Protein AF-A0ABD7GNX3-F1 (afdb_monomer)

Secondary structure (DSSP, 8-state):
----SSSPPPEEEEEEEEE--S-TT---S-EEEEEEEE--TT--HHHHHHHHHHHHHHTT-----------------SSHHHHHHHHHHH-

InterPro domains:
  IPR011650 Peptidase M20, dimerisation domain [PF07687] (5-63)
  IPR036264 Bacterial exopeptidase dimerisation domain [SSF55031] (2-68)

Mean predicted aligned error: 4.06 Å

pLDDT: mean 95.64, std 4.24, range [67.31, 98.69]

Sequence (91 aa):
DQGNDFFPATSMQIANIQAGTGSNNVIPGELFVQFNFRFSTELTDEMIKAQVLALLEKHQLRYTVDWWLSGQPFLTARGKLVDAVVNAVEH

Organism: NCBI:txid1812935

Structure (mmCIF, N/CA/C/O backbone):
data_AF-A0ABD7GNX3-F1
#
_entry.id   AF-A0ABD7GNX3-F1
#
loop_
_atom_site.group_PDB
_atom_site.id
_atom_site.type_symbol
_atom_site.label_atom_id
_atom_site.label_alt_id
_atom_site.label_comp_id
_atom_site.label_asym_id
_atom_site.label_entity_id
_atom_site.label_seq_id
_atom_site.pdbx_PDB_ins_code
_atom_site.Cartn_x
_atom_site.Cartn_y
_atom_site.Cartn_z
_atom_site.occupancy
_atom_site.B_iso_or_equiv
_atom_site.auth_seq_id
_atom_site.auth_comp_id
_atom_site.auth_asym_id
_atom_site.auth_atom_id
_atom_site.pdbx_PDB_model_num
ATOM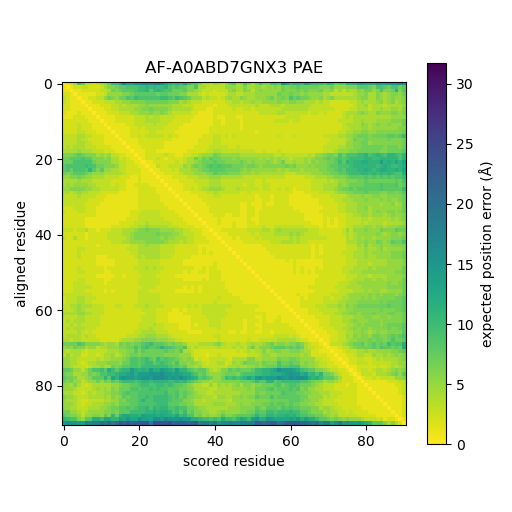 1 N N . ASP A 1 1 ? 4.774 -9.341 -3.938 1.00 88.12 1 ASP A N 1
ATOM 2 C CA . ASP A 1 1 ? 5.358 -10.160 -5.027 1.00 88.12 1 ASP A CA 1
ATOM 3 C C . ASP A 1 1 ? 6.848 -10.369 -4.745 1.00 88.12 1 ASP A C 1
ATOM 5 O O . ASP A 1 1 ? 7.289 -10.002 -3.660 1.00 88.12 1 ASP A O 1
ATOM 9 N N . GLN A 1 2 ? 7.581 -11.006 -5.662 1.00 91.00 2 GLN A N 1
ATOM 10 C CA . GLN A 1 2 ? 9.032 -11.238 -5.566 1.00 91.00 2 GLN A CA 1
ATOM 11 C C . GLN A 1 2 ? 9.840 -10.338 -6.525 1.00 91.00 2 GLN A C 1
ATOM 13 O O . GLN A 1 2 ? 11.041 -10.536 -6.678 1.00 91.00 2 GLN A O 1
ATOM 18 N N . GLY A 1 3 ? 9.205 -9.350 -7.166 1.00 91.69 3 GLY A N 1
ATOM 19 C CA . GLY A 1 3 ? 9.797 -8.596 -8.271 1.00 91.69 3 GLY A CA 1
ATOM 20 C C . GLY A 1 3 ? 9.923 -9.417 -9.557 1.00 91.69 3 GLY A C 1
ATOM 21 O O . GLY A 1 3 ? 9.323 -10.484 -9.689 1.00 91.69 3 GLY A O 1
ATOM 22 N N . ASN A 1 4 ? 10.702 -8.895 -10.503 1.00 91.19 4 ASN A N 1
ATOM 23 C CA . ASN A 1 4 ? 11.072 -9.541 -11.763 1.00 91.19 4 ASN A CA 1
ATOM 24 C C . ASN A 1 4 ? 12.440 -9.019 -12.255 1.00 91.19 4 ASN A C 1
ATOM 26 O O . ASN A 1 4 ? 13.119 -8.275 -11.550 1.00 91.19 4 ASN A O 1
ATOM 30 N N . ASP A 1 5 ? 12.841 -9.386 -13.472 1.00 92.38 5 ASP A N 1
ATOM 31 C CA . ASP A 1 5 ? 14.144 -9.017 -14.049 1.00 92.38 5 ASP A CA 1
ATOM 32 C C . ASP A 1 5 ? 14.376 -7.496 -14.164 1.00 92.38 5 ASP A C 1
ATOM 34 O O . ASP A 1 5 ? 15.517 -7.047 -14.261 1.00 92.38 5 ASP A O 1
ATOM 38 N N . PHE A 1 6 ? 13.305 -6.695 -14.157 1.00 91.62 6 PHE A N 1
ATOM 39 C CA . PHE A 1 6 ? 13.348 -5.245 -14.367 1.00 91.62 6 PHE A CA 1
ATOM 40 C C . PHE A 1 6 ? 12.931 -4.431 -13.141 1.00 91.62 6 PHE A C 1
ATOM 42 O O . PHE A 1 6 ? 13.298 -3.260 -13.029 1.00 91.62 6 PHE A O 1
ATOM 49 N N . PHE A 1 7 ? 12.164 -5.027 -12.230 1.00 94.44 7 PHE A N 1
ATOM 50 C CA . PHE A 1 7 ? 11.670 -4.368 -11.030 1.00 94.44 7 PHE A CA 1
ATOM 51 C C . PHE A 1 7 ? 12.013 -5.160 -9.773 1.00 94.44 7 PHE A C 1
ATOM 53 O O . PHE A 1 7 ? 11.785 -6.370 -9.727 1.00 94.44 7 PHE A O 1
ATOM 60 N N . PRO A 1 8 ? 12.445 -4.485 -8.693 1.00 94.62 8 PRO A N 1
ATOM 61 C CA . PRO A 1 8 ? 12.474 -5.120 -7.386 1.00 94.62 8 PRO A CA 1
ATOM 62 C C . PRO A 1 8 ? 11.051 -5.484 -6.934 1.00 94.62 8 PRO A C 1
ATOM 64 O O . PRO A 1 8 ? 10.053 -5.047 -7.516 1.00 94.62 8 PRO A O 1
ATOM 67 N N . ALA A 1 9 ? 10.962 -6.259 -5.855 1.00 96.38 9 ALA A N 1
ATOM 68 C CA . ALA A 1 9 ? 9.686 -6.550 -5.220 1.00 96.38 9 ALA A CA 1
ATOM 69 C C . ALA A 1 9 ? 8.940 -5.263 -4.836 1.00 96.38 9 ALA A C 1
ATOM 71 O O . ALA A 1 9 ? 9.554 -4.280 -4.404 1.00 96.38 9 ALA A O 1
ATOM 72 N N . THR A 1 10 ? 7.609 -5.287 -4.955 1.00 97.25 10 THR A N 1
ATOM 73 C CA . THR A 1 10 ? 6.767 -4.176 -4.491 1.00 97.25 10 THR A CA 1
ATOM 74 C C . THR A 1 10 ? 7.062 -3.853 -3.032 1.00 97.25 10 THR A C 1
ATOM 76 O O . THR A 1 10 ? 7.060 -4.733 -2.169 1.00 97.25 10 THR A O 1
ATOM 79 N N . SER A 1 11 ? 7.257 -2.568 -2.751 1.00 97.62 11 SER A N 1
ATOM 80 C CA . SER A 1 11 ? 7.525 -2.066 -1.408 1.00 97.62 11 SER A CA 1
ATOM 81 C C . SER A 1 11 ? 6.345 -1.262 -0.879 1.00 97.62 11 SER A C 1
ATOM 83 O O . SER A 1 11 ? 5.760 -0.446 -1.596 1.00 97.62 11 SER A O 1
ATOM 85 N N . MET A 1 12 ? 6.023 -1.482 0.395 1.00 97.94 12 MET A N 1
ATOM 86 C CA . MET A 1 12 ? 5.032 -0.726 1.155 1.00 97.94 12 MET A CA 1
ATOM 87 C C . MET A 1 12 ? 5.729 -0.017 2.311 1.00 97.94 12 MET A C 1
ATOM 89 O O . MET A 1 12 ? 6.556 -0.617 3.000 1.00 97.94 12 MET A O 1
ATOM 93 N N . GLN A 1 13 ? 5.401 1.254 2.519 1.00 98.31 13 GLN A N 1
ATOM 94 C CA . GLN A 1 13 ? 5.919 2.057 3.624 1.00 98.31 13 GLN A CA 1
ATOM 95 C C . GLN A 1 13 ? 4.807 2.906 4.235 1.00 98.31 13 GLN A C 1
ATOM 97 O O . GLN A 1 13 ? 4.046 3.541 3.507 1.00 98.31 13 GLN A O 1
ATOM 102 N N . ILE A 1 14 ? 4.752 2.975 5.566 1.00 98.44 14 ILE A N 1
ATOM 103 C CA . ILE A 1 14 ? 3.933 3.962 6.279 1.00 98.44 14 ILE A CA 1
ATOM 104 C C . ILE A 1 14 ? 4.734 5.264 6.331 1.00 98.44 14 ILE A C 1
ATOM 106 O O . ILE A 1 14 ? 5.800 5.312 6.937 1.00 98.44 14 ILE A O 1
ATOM 110 N N . ALA A 1 15 ? 4.226 6.308 5.682 1.00 97.94 15 ALA A N 1
ATOM 111 C CA . ALA A 1 15 ? 4.862 7.620 5.634 1.00 97.94 15 ALA A CA 1
ATOM 112 C C . ALA A 1 15 ? 4.479 8.487 6.840 1.00 97.94 15 ALA A C 1
ATOM 114 O O . ALA A 1 15 ? 5.312 9.231 7.348 1.00 97.94 15 ALA A O 1
ATOM 115 N N . ASN A 1 16 ? 3.229 8.390 7.304 1.00 98.19 16 ASN A N 1
ATOM 116 C CA . ASN A 1 16 ? 2.730 9.162 8.439 1.00 98.19 16 ASN A CA 1
ATOM 117 C C . ASN A 1 16 ? 1.772 8.325 9.291 1.00 98.19 16 ASN A C 1
ATOM 119 O O . ASN A 1 16 ? 0.968 7.559 8.760 1.00 98.19 16 ASN A O 1
ATOM 123 N N . ILE A 1 17 ? 1.826 8.517 10.609 1.00 98.56 17 ILE A N 1
ATOM 124 C CA . ILE A 1 17 ? 0.882 7.937 11.567 1.00 98.56 17 ILE A CA 1
ATOM 125 C C . ILE A 1 17 ? 0.608 8.938 12.687 1.00 98.56 17 ILE A C 1
ATOM 127 O O . ILE A 1 17 ? 1.544 9.486 13.268 1.00 98.56 17 ILE A O 1
ATOM 131 N N . GLN A 1 18 ? -0.665 9.215 12.962 1.00 98.56 18 GLN A N 1
ATOM 132 C CA . GLN A 1 18 ? -1.063 10.190 13.978 1.00 98.56 18 GLN A CA 1
ATOM 133 C C . GLN A 1 18 ? -2.364 9.770 14.663 1.00 98.56 18 GLN A C 1
ATOM 135 O O . GLN A 1 18 ? -3.345 9.428 14.007 1.00 98.56 18 GLN A O 1
ATOM 140 N N . ALA A 1 19 ? -2.373 9.838 15.990 1.00 98.31 19 ALA A N 1
ATOM 141 C CA . ALA A 1 19 ? -3.560 9.726 16.826 1.00 98.31 19 ALA A CA 1
ATOM 142 C C . ALA A 1 19 ? -3.351 10.543 18.100 1.00 98.31 19 ALA A C 1
ATOM 144 O O . ALA A 1 19 ? -2.218 10.780 18.522 1.00 98.31 19 ALA A O 1
ATOM 145 N N . GLY A 1 20 ? -4.447 10.920 18.745 1.00 96.25 20 GLY A N 1
ATOM 146 C CA . GLY A 1 20 ? -4.412 11.675 19.995 1.00 96.25 20 GLY A CA 1
ATOM 147 C C . GLY A 1 20 ? -4.735 13.148 19.802 1.00 96.25 20 GLY A C 1
ATOM 148 O O . GLY A 1 20 ? -4.730 13.684 18.700 1.00 96.25 20 GLY A O 1
ATOM 149 N N . THR A 1 21 ? -5.025 13.800 20.920 1.00 93.88 21 THR A N 1
ATOM 150 C CA . THR A 1 21 ? -5.319 15.238 20.989 1.00 93.88 21 THR A CA 1
ATOM 151 C C . THR A 1 21 ? -4.138 16.046 21.534 1.00 93.88 21 THR A C 1
ATOM 153 O O . THR A 1 21 ? -4.241 17.257 21.697 1.00 93.88 21 THR A O 1
ATOM 156 N N . GLY A 1 22 ? -3.034 15.373 21.875 1.00 94.75 22 GLY A N 1
ATOM 157 C CA . GLY A 1 22 ? -1.901 15.941 22.610 1.00 94.75 22 GLY A CA 1
ATOM 158 C C . GLY A 1 22 ? -2.049 15.893 24.137 1.00 94.75 22 GLY A C 1
ATOM 159 O O . GLY A 1 22 ? -1.060 16.082 24.839 1.00 94.75 22 GLY A O 1
ATOM 160 N N . SER A 1 23 ? -3.240 15.588 24.668 1.00 96.06 23 SER A N 1
ATOM 161 C CA . SER A 1 23 ? -3.425 15.360 26.107 1.00 96.06 23 SER A CA 1
ATOM 162 C C . SER A 1 23 ? -3.057 13.928 26.505 1.00 96.06 23 SER A C 1
ATOM 164 O O . SER A 1 23 ? -3.374 12.982 25.788 1.00 96.06 23 SER A O 1
ATOM 166 N N . ASN A 1 24 ? -2.451 13.745 27.681 1.00 96.12 24 ASN A N 1
ATOM 167 C CA . ASN A 1 24 ? -2.061 12.425 28.198 1.00 96.12 24 ASN A CA 1
ATOM 168 C C . ASN A 1 24 ? -3.207 11.647 28.875 1.00 96.12 24 ASN A C 1
ATOM 170 O O . ASN A 1 24 ? -3.009 10.510 29.295 1.00 96.12 24 ASN A O 1
ATOM 174 N N . ASN A 1 25 ? -4.388 12.256 29.003 1.00 96.56 25 ASN A N 1
ATOM 175 C CA . ASN A 1 25 ? -5.546 11.700 29.707 1.00 96.56 25 ASN A CA 1
ATOM 176 C C . ASN A 1 25 ? -6.811 11.593 28.833 1.00 96.56 25 ASN A C 1
ATOM 178 O O . ASN A 1 25 ? -7.900 11.371 29.358 1.00 96.56 25 ASN A O 1
ATOM 182 N N . VAL A 1 26 ? -6.679 11.749 27.512 1.00 97.31 26 VAL A N 1
ATOM 183 C CA . VAL A 1 26 ? -7.780 11.609 26.550 1.00 97.31 26 VAL A CA 1
ATOM 184 C C . VAL A 1 26 ? -7.472 10.453 25.607 1.00 97.31 26 VAL A C 1
ATOM 186 O O . VAL A 1 26 ? -6.420 10.426 24.972 1.00 97.31 26 VAL A O 1
ATOM 189 N N . ILE A 1 27 ? -8.407 9.510 25.488 1.00 97.81 27 ILE A N 1
ATOM 190 C CA . ILE A 1 27 ? -8.324 8.428 24.502 1.00 97.81 27 ILE A CA 1
ATOM 191 C C . ILE A 1 27 ? -8.748 8.992 23.134 1.00 97.81 27 ILE A C 1
ATOM 193 O O . ILE A 1 27 ? -9.826 9.584 23.046 1.00 97.81 27 ILE A O 1
ATOM 197 N N . PRO A 1 28 ? -7.946 8.838 22.066 1.00 97.88 28 PRO A N 1
ATOM 198 C CA . PRO A 1 28 ? -8.334 9.300 20.738 1.00 97.88 28 PRO A CA 1
ATOM 199 C C . PRO A 1 28 ? -9.523 8.528 20.166 1.00 97.88 28 PRO A C 1
ATOM 201 O O . PRO A 1 28 ? -9.635 7.318 20.349 1.00 97.88 28 PRO A O 1
ATOM 204 N N . GLY A 1 29 ? -10.376 9.232 19.417 1.00 97.69 29 GLY A N 1
ATOM 205 C CA . GLY A 1 29 ? -11.489 8.626 18.680 1.00 97.69 29 GLY A CA 1
ATOM 206 C C . GLY A 1 29 ? -11.099 8.039 17.319 1.00 97.69 29 GLY A C 1
ATOM 207 O O . GLY A 1 29 ? -11.812 7.176 16.813 1.00 97.69 29 GLY A O 1
ATOM 208 N N . GLU A 1 30 ? -9.978 8.483 16.741 1.00 98.12 30 GLU A N 1
ATOM 209 C CA . GLU A 1 30 ? -9.518 8.104 15.400 1.00 98.12 30 GLU A CA 1
ATOM 210 C C . GLU A 1 30 ? -7.988 7.961 15.344 1.00 98.12 30 GLU A C 1
ATOM 212 O O . GLU A 1 30 ? -7.255 8.569 16.131 1.00 98.12 30 GLU A O 1
ATOM 217 N N . LEU A 1 31 ? -7.518 7.155 14.389 1.00 98.62 31 LEU A N 1
ATOM 218 C CA . LEU A 1 31 ? -6.113 6.971 14.034 1.00 98.62 31 LEU A CA 1
ATOM 219 C C . LEU A 1 31 ? -5.968 7.220 12.533 1.00 98.62 31 LEU A C 1
ATOM 221 O O . LEU A 1 31 ? -6.584 6.528 11.724 1.00 98.62 31 LEU A O 1
ATOM 225 N N . PHE A 1 32 ? -5.124 8.178 12.170 1.00 98.62 32 PHE A N 1
ATOM 226 C CA . PHE A 1 32 ? -4.753 8.446 10.790 1.00 98.62 32 PHE A CA 1
ATOM 227 C C . PHE A 1 32 ? -3.469 7.697 10.432 1.00 98.62 32 PHE A C 1
ATOM 229 O O . PHE A 1 32 ? -2.469 7.779 11.151 1.00 98.62 32 PHE A O 1
ATOM 236 N N . VAL A 1 33 ? -3.486 7.007 9.291 1.00 98.69 33 VAL A N 1
ATOM 237 C CA . VAL A 1 33 ? -2.314 6.339 8.719 1.00 98.69 33 VAL A CA 1
ATOM 238 C C . VAL A 1 33 ? -2.236 6.671 7.235 1.00 98.69 33 VAL A C 1
ATOM 240 O O . VAL A 1 33 ? -3.184 6.431 6.492 1.00 98.69 33 VAL A O 1
ATOM 243 N N . GLN A 1 34 ? -1.087 7.176 6.797 1.00 98.69 34 GLN A N 1
ATOM 244 C CA . GLN A 1 34 ? -0.763 7.345 5.386 1.00 98.69 34 GLN A CA 1
ATOM 245 C C . GLN A 1 34 ? 0.357 6.383 5.016 1.00 98.69 34 GLN A C 1
ATOM 247 O O . GLN A 1 34 ? 1.436 6.417 5.610 1.00 98.69 34 GLN A O 1
ATOM 252 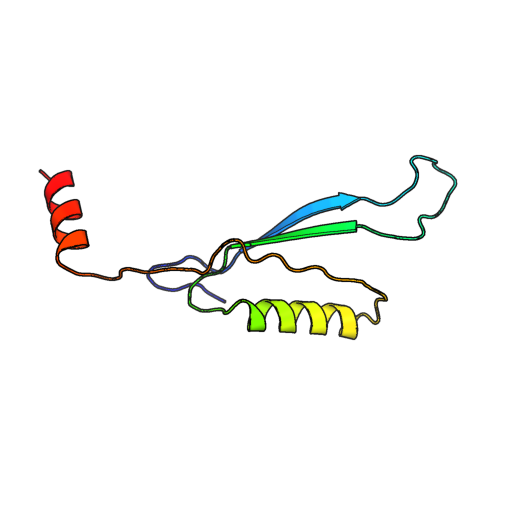N N . PHE A 1 35 ? 0.123 5.561 4.002 1.00 98.38 35 PHE A N 1
ATOM 253 C CA . PHE A 1 35 ? 1.100 4.621 3.469 1.00 98.38 35 PHE A CA 1
ATOM 254 C C .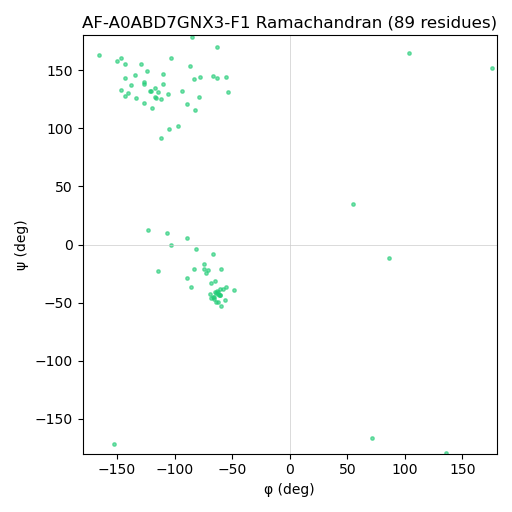 PHE A 1 35 ? 1.221 4.766 1.953 1.00 98.38 35 PHE A C 1
ATOM 256 O O . PHE A 1 35 ? 0.309 5.241 1.278 1.00 98.38 35 PHE A O 1
ATOM 263 N N . ASN A 1 36 ? 2.372 4.377 1.417 1.00 98.25 36 ASN A N 1
ATOM 264 C CA . ASN A 1 36 ? 2.672 4.424 -0.004 1.00 98.25 36 ASN A CA 1
ATOM 265 C C . ASN A 1 36 ? 3.138 3.056 -0.494 1.00 98.25 36 ASN A C 1
ATOM 267 O O . ASN A 1 36 ? 3.922 2.380 0.174 1.00 98.25 36 ASN A O 1
ATOM 271 N N . PHE A 1 37 ? 2.676 2.696 -1.689 1.00 97.88 37 PHE A N 1
ATOM 272 C CA . PHE A 1 37 ? 3.184 1.561 -2.439 1.00 97.88 37 PHE A CA 1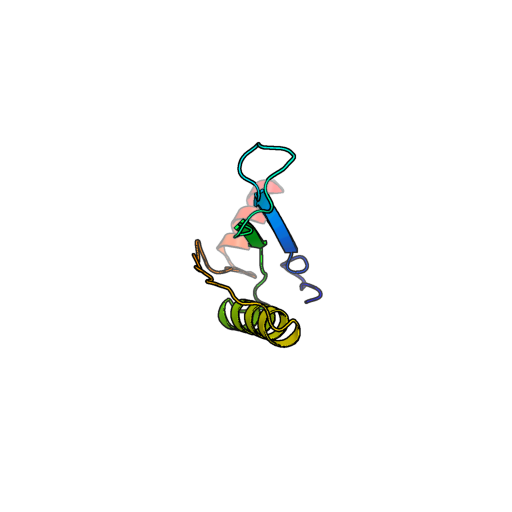
ATOM 273 C C . PHE A 1 37 ? 4.035 2.062 -3.602 1.00 97.88 37 PHE A C 1
ATOM 275 O O . PHE A 1 37 ? 3.594 2.894 -4.398 1.00 97.88 37 PHE A O 1
ATOM 282 N N . ARG A 1 38 ? 5.244 1.515 -3.719 1.00 97.50 38 ARG A N 1
ATOM 283 C CA . ARG A 1 38 ? 6.021 1.522 -4.960 1.00 97.50 38 ARG A CA 1
ATOM 284 C C . ARG A 1 38 ? 5.940 0.111 -5.518 1.00 97.50 38 ARG A C 1
ATOM 286 O O . ARG A 1 38 ? 6.617 -0.778 -5.004 1.00 97.50 38 ARG A O 1
ATOM 293 N N . PHE A 1 39 ? 5.051 -0.092 -6.485 1.00 96.44 39 PHE A N 1
ATOM 294 C CA . PHE A 1 39 ? 4.723 -1.416 -7.004 1.00 96.44 39 PHE A CA 1
ATOM 295 C C . PHE A 1 39 ? 5.234 -1.623 -8.428 1.00 96.44 39 PHE A C 1
ATOM 297 O O . PHE A 1 39 ? 5.355 -0.673 -9.202 1.00 96.44 39 PHE A O 1
ATOM 304 N N . SER A 1 40 ? 5.603 -2.868 -8.724 1.00 93.94 40 SER A N 1
ATOM 305 C CA . SER A 1 40 ? 6.106 -3.305 -10.028 1.00 93.94 40 SER A CA 1
ATOM 306 C C . SER A 1 40 ? 4.958 -3.648 -10.982 1.00 93.94 40 SER A C 1
ATOM 308 O O . SER A 1 40 ? 3.792 -3.614 -10.602 1.00 93.94 40 SER A O 1
ATOM 310 N N . THR A 1 41 ? 5.279 -4.041 -12.218 1.00 91.94 41 THR A N 1
ATOM 311 C CA . THR A 1 41 ? 4.282 -4.547 -13.180 1.00 91.94 41 THR A CA 1
ATOM 312 C C . THR A 1 41 ? 3.654 -5.890 -12.785 1.00 91.94 41 THR A C 1
ATOM 314 O O . THR A 1 41 ? 2.707 -6.315 -13.437 1.00 91.94 41 THR A O 1
ATOM 317 N N . GLU A 1 42 ? 4.158 -6.562 -11.743 1.00 93.00 42 GLU A N 1
ATOM 318 C CA . GLU A 1 42 ? 3.585 -7.815 -11.222 1.00 93.00 42 GLU A CA 1
ATOM 319 C C . GLU A 1 42 ? 2.291 -7.595 -10.424 1.00 93.00 42 GLU A C 1
ATOM 321 O O . GLU A 1 42 ? 1.551 -8.544 -10.162 1.00 93.00 42 GLU A O 1
ATOM 326 N N . LEU A 1 43 ? 2.021 -6.356 -10.004 1.00 95.44 43 LEU A N 1
ATOM 327 C CA . LEU A 1 43 ? 0.808 -5.984 -9.284 1.00 95.44 43 LEU A CA 1
ATOM 328 C C . LEU A 1 43 ? 0.075 -4.855 -10.003 1.00 95.44 43 LEU A C 1
ATOM 330 O O . LEU A 1 43 ? 0.686 -3.978 -10.608 1.00 95.44 43 LEU A O 1
ATOM 334 N N . THR A 1 44 ? -1.250 -4.855 -9.872 1.00 96.50 44 THR A N 1
ATOM 335 C CA . THR A 1 44 ? -2.089 -3.706 -10.232 1.00 96.50 44 THR A CA 1
ATOM 336 C C . THR A 1 44 ? -2.528 -2.958 -8.979 1.00 96.50 44 THR A C 1
ATOM 338 O O . THR A 1 44 ? -2.519 -3.505 -7.866 1.00 96.50 44 THR A O 1
ATOM 341 N N . ASP A 1 45 ? -2.947 -1.705 -9.140 1.00 96.88 45 ASP A N 1
ATOM 342 C CA . ASP A 1 45 ? -3.460 -0.927 -8.019 1.00 96.88 45 ASP A CA 1
ATOM 343 C C . ASP A 1 45 ? -4.761 -1.518 -7.455 1.00 96.88 45 ASP A C 1
ATOM 345 O O . ASP A 1 45 ? -4.967 -1.472 -6.243 1.00 96.88 45 ASP A O 1
ATOM 349 N N . GLU A 1 46 ? -5.603 -2.155 -8.273 1.00 97.81 46 GLU A N 1
ATOM 350 C CA . GLU A 1 46 ? -6.803 -2.853 -7.800 1.00 97.81 46 GLU A CA 1
ATOM 351 C C . GLU A 1 46 ? -6.461 -4.047 -6.908 1.00 97.81 46 GLU A C 1
ATOM 353 O O . GLU A 1 46 ? -7.100 -4.232 -5.872 1.00 97.81 46 GLU A O 1
ATOM 358 N N . MET A 1 47 ? -5.434 -4.831 -7.258 1.00 97.81 47 MET A N 1
ATOM 359 C CA . MET A 1 47 ? -4.986 -5.955 -6.428 1.00 97.81 47 MET A CA 1
ATOM 360 C C . MET A 1 47 ? -4.486 -5.472 -5.064 1.00 97.81 47 MET A C 1
ATOM 362 O O . MET A 1 47 ? -4.812 -6.068 -4.037 1.00 97.81 47 MET A O 1
ATOM 366 N N . ILE A 1 48 ? -3.727 -4.374 -5.044 1.00 97.88 48 ILE A N 1
ATOM 367 C CA . ILE A 1 48 ? -3.222 -3.764 -3.809 1.00 97.88 48 ILE A CA 1
ATOM 368 C C . ILE A 1 48 ? -4.385 -3.258 -2.953 1.00 97.88 48 ILE A C 1
ATOM 370 O O . ILE A 1 48 ? -4.471 -3.597 -1.771 1.00 97.88 48 ILE A O 1
ATOM 374 N N . LYS A 1 49 ? -5.313 -2.501 -3.551 1.00 98.31 49 LYS A N 1
ATOM 375 C CA . LYS A 1 49 ? -6.516 -1.997 -2.872 1.00 98.31 49 LYS A CA 1
ATOM 376 C C . LYS A 1 49 ? -7.329 -3.146 -2.277 1.00 98.31 49 LYS A C 1
ATOM 378 O O . LYS A 1 49 ? -7.666 -3.099 -1.097 1.00 98.31 49 LYS A O 1
ATOM 383 N N . ALA A 1 50 ? -7.584 -4.201 -3.051 1.00 98.44 50 ALA A N 1
ATOM 384 C CA . ALA A 1 50 ? -8.345 -5.364 -2.604 1.00 98.44 50 ALA A CA 1
ATOM 385 C C . ALA A 1 50 ? -7.683 -6.074 -1.412 1.00 98.44 50 ALA A C 1
ATOM 387 O O . ALA A 1 50 ? -8.362 -6.402 -0.4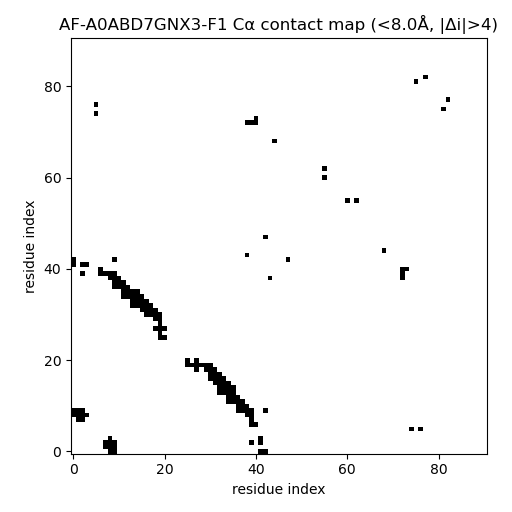42 1.00 98.44 50 ALA A O 1
ATOM 388 N N . GLN A 1 51 ? -6.361 -6.266 -1.442 1.00 98.19 51 GLN A N 1
ATOM 389 C CA . GLN A 1 51 ? -5.623 -6.886 -0.335 1.00 98.19 51 GLN A CA 1
ATOM 390 C C . GLN A 1 51 ? -5.675 -6.043 0.944 1.00 98.19 51 GLN A C 1
ATOM 392 O O . GLN A 1 51 ? -5.868 -6.584 2.034 1.00 98.19 51 GLN A O 1
ATOM 397 N N . VAL A 1 52 ? -5.544 -4.718 0.828 1.00 98.38 52 VAL A N 1
ATOM 398 C CA . VAL A 1 52 ? -5.640 -3.819 1.986 1.00 98.38 52 VAL A CA 1
ATOM 399 C C . VAL A 1 52 ? -7.050 -3.835 2.576 1.00 98.38 52 VAL A C 1
ATOM 401 O O . VAL A 1 52 ? -7.189 -4.001 3.786 1.00 98.38 52 VAL A O 1
ATOM 404 N N . LEU A 1 53 ? -8.092 -3.733 1.745 1.00 98.56 53 LEU A N 1
ATOM 405 C CA . LEU A 1 53 ? -9.482 -3.791 2.212 1.00 98.56 53 LEU A CA 1
ATOM 406 C C . LEU A 1 53 ? -9.791 -5.134 2.888 1.00 98.56 53 LEU A C 1
ATOM 408 O O . LEU A 1 53 ? -10.337 -5.148 3.989 1.00 98.56 53 LEU A O 1
ATOM 412 N N . ALA A 1 54 ? -9.340 -6.250 2.305 1.00 98.62 54 ALA A N 1
ATOM 413 C CA . ALA A 1 54 ? -9.505 -7.577 2.893 1.00 98.62 54 ALA A CA 1
ATOM 414 C C . ALA A 1 54 ? -8.822 -7.706 4.267 1.00 98.62 54 ALA A C 1
ATOM 416 O O . ALA A 1 54 ? -9.369 -8.334 5.175 1.00 98.62 54 ALA A O 1
ATOM 417 N N . LEU A 1 55 ? -7.642 -7.103 4.457 1.00 98.50 55 LEU A N 1
ATOM 418 C CA . LEU A 1 55 ? -6.979 -7.071 5.764 1.00 98.50 55 LEU A CA 1
ATOM 419 C C . LEU A 1 55 ? -7.764 -6.239 6.782 1.00 98.50 55 LEU A C 1
ATOM 421 O O . LEU A 1 55 ? -7.965 -6.692 7.909 1.00 98.50 55 LEU A O 1
ATOM 425 N N . LEU A 1 56 ? -8.233 -5.052 6.400 1.00 98.44 56 LEU A N 1
ATOM 426 C CA . LEU A 1 56 ? -9.013 -4.195 7.294 1.00 98.44 56 LEU A CA 1
ATOM 427 C C . LEU A 1 56 ? -10.333 -4.867 7.715 1.00 98.44 56 LEU A C 1
ATOM 429 O O . LEU A 1 56 ? -10.691 -4.835 8.894 1.00 98.44 56 LEU A O 1
ATOM 433 N N . GLU A 1 57 ? -11.012 -5.537 6.780 1.00 98.31 57 GLU A N 1
ATOM 434 C CA . GLU A 1 57 ? -12.224 -6.324 7.038 1.00 98.31 57 GLU A CA 1
ATOM 435 C C . GLU A 1 57 ? -11.953 -7.537 7.931 1.00 98.31 57 GLU A C 1
ATOM 437 O O . GLU A 1 57 ? -12.675 -7.760 8.904 1.00 98.31 57 GLU A O 1
ATOM 442 N N . LYS A 1 58 ? -10.877 -8.292 7.666 1.00 98.56 58 LYS A N 1
ATOM 443 C CA . LYS A 1 58 ? -10.453 -9.429 8.502 1.00 98.56 58 LYS A CA 1
ATOM 444 C C . LYS A 1 58 ? -10.258 -9.021 9.963 1.00 98.56 58 LYS A C 1
ATOM 446 O O . LYS A 1 58 ? -10.556 -9.803 10.865 1.00 98.56 58 LYS A O 1
ATOM 451 N N . HIS A 1 59 ? -9.760 -7.810 10.195 1.00 98.50 59 HIS A N 1
ATOM 452 C CA . HIS A 1 59 ? -9.555 -7.250 11.528 1.00 98.50 59 HIS A CA 1
ATOM 453 C C . HIS A 1 59 ? -10.771 -6.486 12.079 1.00 98.50 59 HIS A C 1
ATOM 455 O O . HIS A 1 59 ? -10.682 -5.936 13.174 1.00 98.50 59 HIS A O 1
ATOM 461 N N . GLN A 1 60 ? -11.906 -6.494 11.368 1.00 98.38 60 GLN A N 1
ATOM 462 C CA . GL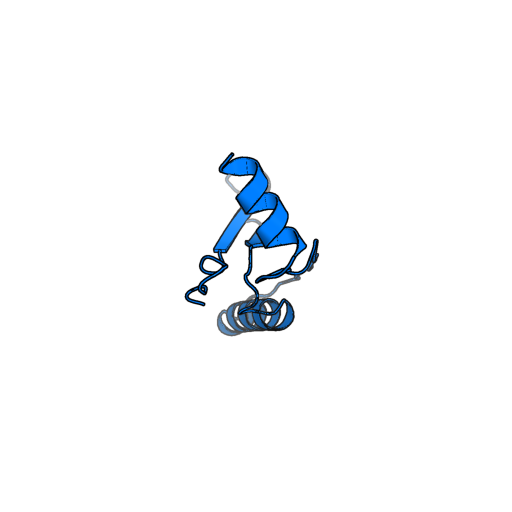N A 1 60 ? -13.182 -5.899 11.788 1.00 98.38 60 GLN A CA 1
ATOM 463 C C . GLN A 1 60 ? -13.060 -4.414 12.159 1.00 98.38 60 GLN A C 1
ATOM 465 O O . GLN A 1 60 ? -13.718 -3.919 13.078 1.00 98.38 60 GLN A O 1
ATOM 470 N N . LEU A 1 61 ? -12.189 -3.690 11.455 1.00 98.31 61 LEU A N 1
ATOM 471 C CA . LEU A 1 61 ? -11.973 -2.274 11.709 1.00 98.31 61 LEU A CA 1
ATOM 472 C C . LEU A 1 61 ? -13.109 -1.445 11.106 1.00 98.31 61 LEU A C 1
ATOM 474 O O . LEU A 1 61 ? -13.595 -1.727 10.013 1.00 98.31 61 LEU A O 1
ATOM 478 N N . ARG A 1 62 ? -13.493 -0.368 11.796 1.00 98.50 62 ARG A N 1
ATOM 479 C CA . ARG A 1 62 ? -14.270 0.717 11.187 1.00 98.50 62 ARG A CA 1
ATOM 480 C C . ARG A 1 62 ? -13.286 1.726 10.619 1.00 98.50 62 ARG A C 1
ATOM 482 O O . ARG A 1 62 ? -12.473 2.259 11.370 1.00 98.50 62 ARG A O 1
ATOM 489 N N . TYR A 1 63 ? -13.355 1.969 9.319 1.00 98.44 63 TYR A N 1
ATOM 490 C CA . TYR A 1 63 ? -12.391 2.813 8.628 1.00 98.44 63 TYR A CA 1
ATOM 491 C C . TYR A 1 63 ? -13.039 3.581 7.480 1.00 98.44 63 TYR A C 1
ATOM 493 O O . TYR A 1 63 ? -14.071 3.182 6.943 1.00 98.44 63 TYR A O 1
ATOM 501 N N . THR A 1 64 ? -12.357 4.646 7.077 1.00 98.50 64 THR A N 1
ATOM 502 C CA . THR A 1 64 ? -12.536 5.312 5.790 1.00 98.50 64 THR A CA 1
ATOM 503 C C . THR A 1 64 ? -11.184 5.270 5.097 1.00 98.50 64 THR A C 1
ATOM 505 O O . THR A 1 64 ? -10.169 5.563 5.727 1.00 98.50 64 THR A O 1
ATOM 508 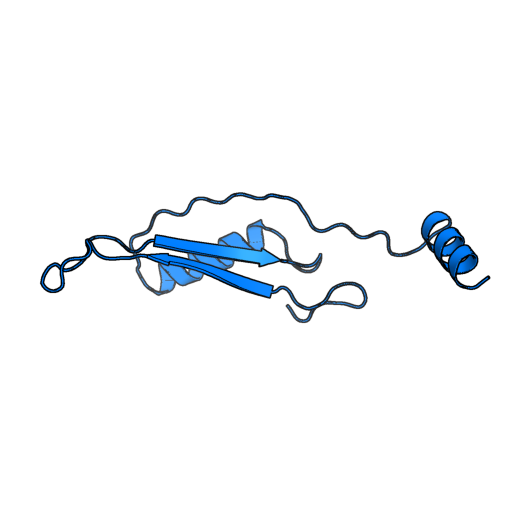N N . VAL A 1 65 ? -11.151 4.877 3.826 1.00 97.94 65 VAL A N 1
ATOM 509 C CA . VAL A 1 65 ? -9.913 4.856 3.039 1.00 97.94 65 VAL A CA 1
ATOM 510 C C . VAL A 1 65 ? -10.090 5.764 1.834 1.00 97.94 65 VAL A C 1
ATOM 512 O O . VAL A 1 65 ? -11.090 5.667 1.125 1.00 97.94 65 VAL A O 1
ATOM 515 N N . ASP A 1 66 ? -9.097 6.616 1.611 1.00 98.25 66 ASP A N 1
ATOM 516 C CA . ASP A 1 66 ? -8.962 7.439 0.417 1.00 98.25 66 ASP A CA 1
ATOM 517 C C . ASP A 1 66 ? -7.721 6.993 -0.363 1.00 98.25 66 ASP A C 1
ATOM 519 O O . ASP A 1 66 ? -6.647 6.795 0.214 1.00 98.25 66 ASP A O 1
ATOM 523 N N . TRP A 1 67 ? -7.878 6.791 -1.669 1.00 97.88 67 TRP A N 1
ATOM 524 C CA . TRP A 1 67 ? -6.832 6.261 -2.537 1.00 97.88 67 TRP A CA 1
ATOM 525 C C . TRP A 1 67 ? -6.434 7.297 -3.575 1.00 97.88 67 TRP A C 1
ATOM 527 O O . TRP A 1 67 ? -7.252 7.727 -4.384 1.00 97.88 67 TRP A O 1
ATOM 537 N N . TRP A 1 68 ? -5.140 7.591 -3.636 1.00 97.00 68 TRP A N 1
ATOM 538 C CA . TRP A 1 68 ? -4.569 8.436 -4.675 1.00 97.00 68 TRP A CA 1
ATOM 539 C C . TRP A 1 68 ? -3.514 7.674 -5.475 1.00 97.00 68 TRP A C 1
ATOM 541 O O . TRP A 1 68 ? -2.487 7.257 -4.935 1.00 97.00 68 TRP A O 1
ATOM 551 N N . LEU A 1 69 ? -3.760 7.503 -6.776 1.00 95.69 69 LEU A N 1
ATOM 552 C CA . LEU A 1 69 ? -2.811 6.886 -7.696 1.00 95.69 69 LEU A CA 1
ATOM 553 C C . LEU A 1 69 ? -2.022 7.974 -8.428 1.00 95.69 69 LEU A C 1
ATOM 555 O O . LEU A 1 69 ? -2.507 8.569 -9.386 1.00 95.69 69 LEU A O 1
ATOM 559 N N . SER A 1 70 ? -0.782 8.206 -7.996 1.00 92.19 70 SER A N 1
ATOM 560 C CA . SER A 1 70 ? 0.093 9.194 -8.640 1.00 92.19 70 SER A CA 1
ATOM 561 C C . SER A 1 70 ? 0.619 8.749 -10.011 1.00 92.19 70 SER A C 1
ATOM 563 O O . SER A 1 70 ? 0.993 9.595 -10.816 1.00 92.19 70 SER A O 1
ATOM 565 N N . GLY A 1 71 ? 0.685 7.442 -10.279 1.00 91.19 71 GLY A N 1
ATOM 566 C CA . GLY A 1 71 ? 1.165 6.903 -11.550 1.00 91.19 71 GLY A CA 1
ATOM 567 C C . GLY A 1 71 ? 1.243 5.378 -11.549 1.00 91.19 71 GLY A C 1
ATOM 568 O O . GLY A 1 71 ? 1.427 4.766 -10.499 1.00 91.19 71 GLY A O 1
ATOM 569 N N . GLN A 1 72 ? 1.101 4.789 -12.735 1.00 94.00 72 GLN A N 1
ATOM 570 C CA . GLN A 1 72 ? 1.260 3.352 -12.965 1.00 94.00 72 GLN A CA 1
ATOM 571 C C . GLN A 1 72 ? 2.736 2.999 -13.227 1.00 94.00 72 GLN A C 1
ATOM 573 O O . GLN A 1 72 ? 3.483 3.848 -13.730 1.00 94.00 72 GLN A O 1
ATOM 578 N N . PRO A 1 73 ? 3.176 1.761 -12.933 1.00 90.50 73 PRO A N 1
ATOM 579 C CA . PRO A 1 73 ? 4.487 1.289 -13.357 1.00 90.50 73 PRO A CA 1
ATOM 580 C C . PRO A 1 73 ? 4.564 1.248 -14.890 1.00 90.50 73 PRO A C 1
ATOM 582 O O . PRO A 1 73 ? 3.597 0.905 -15.570 1.00 90.50 73 PRO A O 1
ATOM 585 N N . PHE A 1 74 ? 5.728 1.583 -15.446 1.00 89.75 74 PHE A N 1
ATOM 586 C CA . PHE A 1 74 ? 5.981 1.527 -16.886 1.00 89.75 74 PHE A CA 1
ATOM 587 C C . PHE A 1 74 ? 7.334 0.877 -17.159 1.00 89.75 74 PHE A C 1
ATOM 589 O O . PHE A 1 74 ? 8.285 1.070 -16.403 1.00 89.75 74 PHE A O 1
ATOM 596 N N . LEU A 1 75 ? 7.433 0.130 -18.258 1.00 90.25 75 LEU A N 1
ATOM 597 C CA . LEU A 1 75 ? 8.658 -0.564 -18.638 1.00 90.25 75 LEU A CA 1
ATOM 598 C C . LEU A 1 75 ? 8.877 -0.497 -20.146 1.00 90.25 75 LEU A C 1
ATOM 600 O O . LEU A 1 75 ? 8.000 -0.851 -20.928 1.00 90.25 75 LEU A O 1
ATOM 604 N N . THR A 1 76 ? 10.084 -0.103 -20.546 1.00 91.19 76 THR A N 1
ATOM 605 C CA . THR A 1 76 ? 10.581 -0.270 -21.918 1.00 91.19 76 THR A CA 1
ATOM 606 C C . THR A 1 76 ? 11.710 -1.293 -21.883 1.00 91.19 76 THR A C 1
ATOM 608 O O . THR A 1 76 ? 12.856 -0.942 -21.633 1.00 91.19 76 THR A O 1
ATOM 611 N N . ALA A 1 77 ? 11.376 -2.571 -22.076 1.00 84.31 77 ALA A N 1
ATOM 612 C CA . ALA A 1 77 ? 12.299 -3.674 -21.789 1.00 84.31 77 ALA A CA 1
ATOM 613 C C . ALA A 1 77 ? 13.515 -3.751 -22.734 1.00 84.31 77 ALA A C 1
ATOM 615 O O . ALA A 1 77 ? 14.576 -4.206 -22.326 1.00 84.31 77 ALA A O 1
ATOM 616 N N . ARG A 1 78 ? 13.361 -3.366 -24.009 1.00 88.19 78 ARG A N 1
ATOM 617 C CA . ARG A 1 78 ? 14.418 -3.408 -25.038 1.00 88.19 78 ARG A CA 1
ATOM 618 C C . ARG A 1 78 ? 14.035 -2.590 -26.266 1.00 88.19 78 ARG A C 1
ATOM 620 O O . ARG A 1 78 ? 12.852 -2.333 -26.490 1.00 88.19 78 ARG A O 1
ATOM 627 N N . GLY A 1 79 ? 15.022 -2.264 -27.097 1.00 92.06 79 GLY A N 1
ATOM 628 C CA . GLY A 1 79 ? 14.820 -1.698 -28.427 1.00 92.06 79 GLY A CA 1
ATOM 629 C C . GLY A 1 79 ? 15.747 -0.527 -28.720 1.00 92.06 79 GLY A C 1
ATOM 630 O O . GLY A 1 79 ? 16.517 -0.097 -27.869 1.00 92.06 79 GLY A O 1
ATOM 631 N N . LYS A 1 80 ? 15.599 0.038 -29.924 1.00 95.56 80 LYS A N 1
ATOM 632 C CA . LYS A 1 80 ? 16.535 1.018 -30.502 1.00 95.56 80 LYS A CA 1
ATOM 633 C C . LYS A 1 80 ? 16.918 2.166 -29.567 1.00 95.56 80 LYS A C 1
ATOM 635 O O . LYS A 1 80 ? 18.066 2.584 -29.584 1.00 95.56 80 LYS A O 1
ATOM 640 N N . LEU A 1 81 ? 15.968 2.689 -28.786 1.00 95.12 81 LEU A N 1
ATOM 641 C CA . LEU A 1 81 ? 16.244 3.775 -27.843 1.00 95.12 81 LEU A CA 1
ATOM 642 C C . LEU A 1 81 ? 17.130 3.310 -26.682 1.00 95.12 81 LEU A C 1
ATOM 644 O O . LEU A 1 81 ? 18.091 3.992 -26.350 1.00 95.12 81 LEU A O 1
ATOM 648 N N . VAL A 1 82 ? 16.813 2.157 -26.089 1.00 94.88 82 VAL A N 1
ATOM 649 C CA . VAL A 1 82 ? 17.599 1.576 -24.993 1.00 94.88 82 VAL A CA 1
ATOM 650 C C . VAL A 1 82 ? 19.009 1.268 -25.490 1.00 94.88 82 VAL A C 1
ATOM 652 O O . VAL A 1 82 ? 19.975 1.737 -24.897 1.00 94.88 82 VAL A O 1
ATOM 655 N N . ASP A 1 83 ? 19.119 0.583 -26.630 1.00 95.25 83 ASP A N 1
ATOM 656 C CA . ASP A 1 83 ? 20.404 0.191 -27.215 1.00 95.25 83 ASP A CA 1
ATOM 657 C C . ASP A 1 83 ? 21.270 1.419 -27.546 1.00 95.25 83 ASP A C 1
ATOM 659 O O . ASP A 1 83 ? 22.463 1.447 -27.253 1.00 95.25 83 ASP A O 1
ATOM 663 N N . ALA A 1 84 ? 20.671 2.470 -28.122 1.00 96.25 84 ALA A N 1
ATOM 664 C CA . ALA A 1 84 ? 21.385 3.700 -28.456 1.00 96.25 84 ALA A 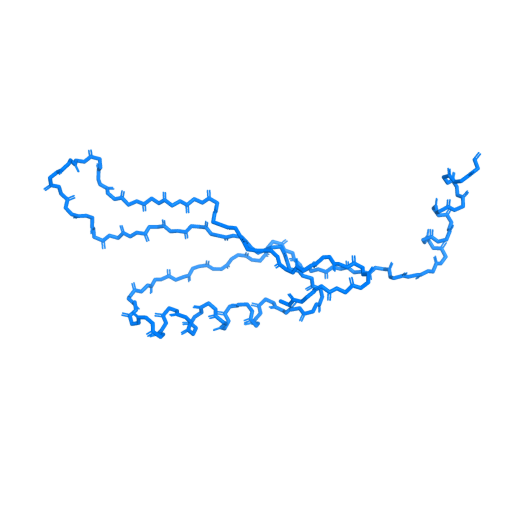CA 1
ATOM 665 C C . ALA A 1 84 ? 21.931 4.423 -27.215 1.00 96.25 84 ALA A C 1
ATOM 667 O O . ALA A 1 84 ? 23.051 4.926 -27.257 1.00 96.25 84 ALA A O 1
ATOM 668 N N . VAL A 1 85 ? 21.163 4.471 -26.120 1.00 96.88 85 VAL A N 1
ATOM 669 C CA . VAL A 1 85 ? 21.604 5.098 -24.864 1.00 96.88 85 VAL A CA 1
ATOM 670 C C . VAL A 1 85 ? 22.721 4.289 -24.207 1.00 96.88 85 VAL A C 1
ATOM 672 O O . VAL A 1 85 ? 2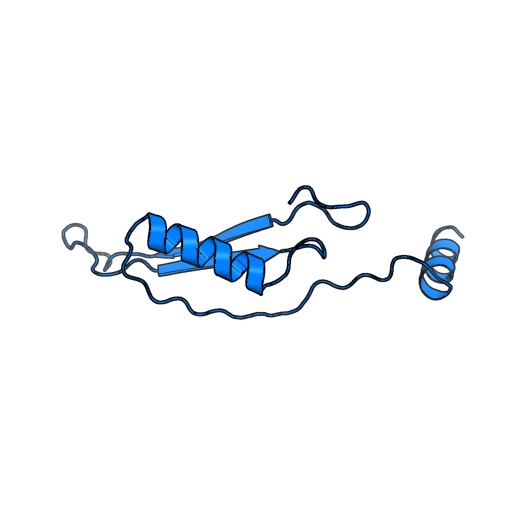3.699 4.885 -23.768 1.00 96.88 85 VAL A O 1
ATOM 675 N N . VAL A 1 86 ? 22.611 2.955 -24.175 1.00 95.75 86 VAL A N 1
ATOM 676 C CA . VAL A 1 86 ? 23.664 2.079 -23.630 1.00 95.75 86 VAL A CA 1
ATOM 677 C C . VAL A 1 86 ? 24.971 2.277 -24.396 1.00 95.75 86 VAL A C 1
ATOM 679 O O . VAL A 1 86 ? 25.982 2.630 -23.792 1.00 95.75 86 VAL A O 1
ATOM 682 N N . ASN A 1 87 ? 24.929 2.169 -25.728 1.00 96.38 87 ASN A N 1
ATOM 683 C CA . ASN A 1 87 ? 26.115 2.333 -26.571 1.00 96.38 87 ASN A CA 1
ATOM 684 C C . ASN A 1 87 ? 26.786 3.704 -26.378 1.00 96.38 87 ASN A C 1
ATOM 686 O O . ASN A 1 87 ? 28.010 3.793 -26.389 1.00 96.38 87 ASN A O 1
ATOM 690 N N . ALA A 1 88 ? 25.996 4.768 -26.199 1.00 96.69 88 ALA A N 1
ATOM 691 C CA . ALA A 1 88 ? 26.507 6.125 -26.016 1.00 96.69 88 ALA A CA 1
ATOM 692 C C . ALA A 1 88 ? 27.186 6.369 -24.657 1.00 96.69 88 ALA A C 1
ATOM 694 O O . ALA A 1 88 ? 27.951 7.318 -24.548 1.00 96.69 88 ALA A O 1
ATOM 695 N N . VAL A 1 89 ? 26.890 5.569 -23.626 1.00 96.00 89 VAL A N 1
ATOM 696 C CA . VAL A 1 89 ? 27.532 5.670 -22.299 1.00 96.00 89 VAL A CA 1
ATOM 697 C C . VAL A 1 89 ? 28.796 4.809 -22.216 1.00 96.00 89 VAL A C 1
ATOM 699 O O . VAL A 1 89 ? 29.704 5.123 -21.452 1.00 96.00 89 VAL A O 1
ATOM 702 N N . GLU A 1 90 ? 28.857 3.717 -22.979 1.00 92.69 90 GLU A N 1
ATOM 703 C CA . GLU A 1 90 ? 30.025 2.827 -23.030 1.00 92.69 90 GLU A CA 1
ATOM 704 C C . GLU A 1 90 ? 31.212 3.406 -23.821 1.00 92.69 90 GLU A C 1
ATOM 706 O O . GLU A 1 90 ? 32.339 2.943 -23.635 1.00 92.69 90 GLU A O 1
ATOM 711 N N . HIS A 1 91 ? 30.960 4.376 -24.707 1.00 67.31 91 HIS A N 1
ATOM 712 C CA . HIS A 1 91 ? 31.965 5.063 -25.533 1.00 67.31 91 HIS A CA 1
ATOM 713 C C . HIS A 1 91 ? 32.337 6.425 -24.941 1.00 67.31 91 HIS A C 1
ATOM 715 O O . HIS A 1 91 ? 33.521 6.809 -25.084 1.00 67.31 91 HIS A O 1
#

Radius of gyration: 19.95 Å; Cα contacts (8 Å, |Δi|>4): 78; chains: 1; bounding box: 46×27×60 Å

Solvent-accessible surface area (backbone atoms only — not comparable to full-atom values): 6148 Å² total; per-residue (Å²): 117,83,44,58,101,88,35,65,43,50,43,77,47,77,80,45,76,51,66,56,82,85,54,98,88,55,85,58,92,60,75,50,75,43,68,49,73,57,58,31,84,92,56,53,70,65,58,53,50,52,54,52,51,52,52,43,55,76,68,70,60,89,82,86,86,84,89,82,85,92,74,80,68,83,83,84,92,75,50,73,69,56,54,52,54,52,56,63,71,77,104

Foldseek 3Di:
DCADPVGGAKDKDWPDKDFDPPDPPDHGPDIDIDMDIPHAPVDDPVRVVVVVVVVCVVVVDDDDDDDDDPDDHDDDPDDDVVVVVVVVVVD

Nearest PDB structures (foldseek):
  5vo3-assembly1_A-2  TM=9.383E-01  e=6.072E-07  Haemophilus influenzae
  3isz-assembly1_A  TM=8.452E-01  e=1.084E-06  Haemophilus influenzae Rd KW20
  4ppz-assembly1_A  TM=9.759E-01  e=5.786E-06  Neisseria meningitidis MC58
  8f8o-assembly1_A  TM=9.215E-01  e=3.038E-06  Acinetobacter baumannii ATCC 17978
  1vgy-assembly1_B  TM=9.637E-01  e=9.081E-06  Neisseria meningitidis MC58